Protein AF-A0A936N6F6-F1 (afdb_monomer_lite)

Structure (mmCIF, N/CA/C/O backbone):
data_AF-A0A936N6F6-F1
#
_entry.id   AF-A0A936N6F6-F1
#
loop_
_atom_site.group_PDB
_atom_site.id
_atom_site.type_symbol
_atom_site.label_atom_id
_atom_site.label_alt_id
_atom_site.label_comp_id
_atom_site.lab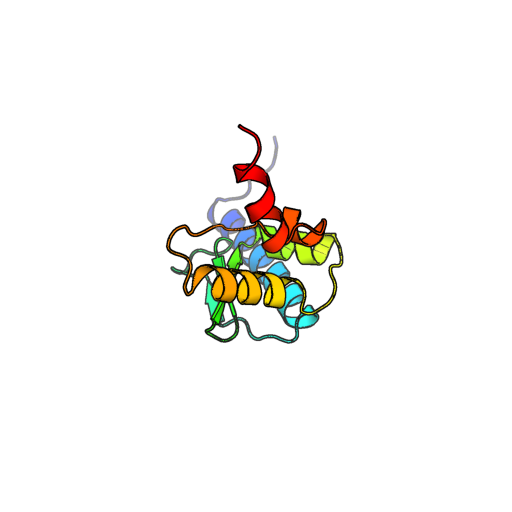el_asym_id
_atom_site.label_entity_id
_atom_site.label_seq_id
_atom_site.pdbx_PDB_ins_code
_atom_site.Cartn_x
_atom_site.Cartn_y
_atom_site.Cartn_z
_atom_site.occupancy
_atom_site.B_iso_or_equiv
_atom_site.auth_seq_id
_atom_site.auth_comp_id
_atom_site.auth_asym_id
_atom_site.auth_atom_id
_atom_site.pdbx_PDB_model_num
ATOM 1 N N . MET A 1 1 ? -20.564 21.767 24.022 1.00 52.62 1 MET A N 1
ATOM 2 C CA . MET A 1 1 ? -19.510 20.779 24.340 1.00 52.62 1 MET A CA 1
ATOM 3 C C . MET A 1 1 ? -19.474 19.762 23.214 1.00 52.62 1 MET A C 1
ATOM 5 O O . MET A 1 1 ? -20.527 19.216 22.903 1.00 52.62 1 MET A O 1
ATOM 9 N N . ALA A 1 2 ? -18.330 19.568 22.554 1.00 68.56 2 ALA A N 1
ATOM 10 C CA . ALA A 1 2 ? -18.200 18.516 21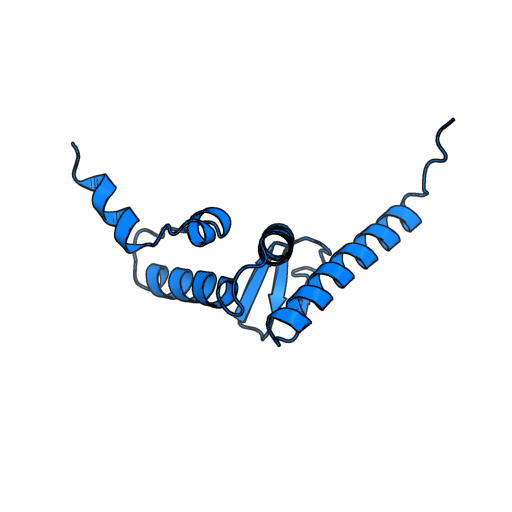.548 1.00 68.56 2 ALA A CA 1
ATOM 11 C C . ALA A 1 2 ? -18.413 17.154 22.227 1.00 68.56 2 ALA A C 1
ATOM 13 O O . ALA A 1 2 ? -17.872 16.917 23.306 1.00 68.56 2 ALA A O 1
ATOM 14 N N . LYS A 1 3 ? -19.236 16.280 21.637 1.00 73.62 3 LYS A N 1
ATOM 15 C CA . LYS A 1 3 ? -19.336 14.889 22.093 1.00 73.62 3 LYS A CA 1
ATOM 16 C C . LYS A 1 3 ? -17.999 14.215 21.802 1.00 73.62 3 LYS A C 1
ATOM 18 O O . LYS A 1 3 ? -17.677 13.979 20.643 1.00 73.62 3 LYS A O 1
ATOM 23 N N . THR A 1 4 ? -17.229 13.923 22.840 1.00 84.06 4 THR A N 1
ATOM 24 C CA . THR A 1 4 ? -15.984 13.171 22.703 1.00 84.06 4 THR A CA 1
ATOM 25 C C . THR A 1 4 ? -16.317 11.695 22.507 1.00 84.06 4 THR A C 1
ATOM 27 O O . THR A 1 4 ? -17.073 11.112 23.288 1.00 84.06 4 THR A O 1
ATOM 30 N N . VAL A 1 5 ? -15.778 11.091 21.451 1.00 87.44 5 VAL A N 1
ATOM 31 C CA . VAL A 1 5 ? -15.872 9.645 21.220 1.00 87.44 5 VAL A CA 1
ATOM 32 C C . VAL A 1 5 ? -15.029 8.930 22.281 1.00 87.44 5 VAL A C 1
ATOM 34 O O . VAL A 1 5 ? -13.961 9.408 22.663 1.00 87.44 5 VAL A O 1
ATOM 37 N N . LYS A 1 6 ? -15.512 7.795 22.798 1.00 94.81 6 LYS A N 1
ATOM 38 C CA . LYS A 1 6 ? -14.729 6.962 23.724 1.00 94.81 6 LYS A CA 1
ATOM 39 C C . LYS A 1 6 ? -13.538 6.357 22.977 1.00 94.81 6 LYS A C 1
ATOM 41 O O . LYS A 1 6 ? -13.705 5.930 21.843 1.00 94.81 6 LYS A O 1
ATOM 46 N N . LEU A 1 7 ? -12.381 6.230 23.628 1.00 94.06 7 LEU A N 1
ATOM 47 C CA . LEU A 1 7 ? -11.152 5.720 22.997 1.00 94.06 7 LEU A CA 1
ATOM 48 C C . LEU A 1 7 ? -11.339 4.370 22.277 1.00 94.06 7 LEU A C 1
ATOM 50 O O . LEU A 1 7 ? -10.882 4.205 21.156 1.00 94.06 7 LEU A O 1
ATOM 54 N N . GLN A 1 8 ? -12.065 3.430 22.885 1.00 94.88 8 GLN A N 1
ATOM 5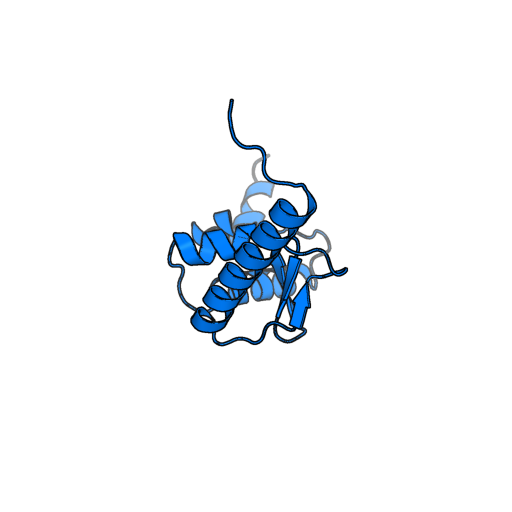5 C CA . GLN A 1 8 ? -12.348 2.125 22.270 1.00 94.88 8 GLN A CA 1
ATOM 56 C C . GLN A 1 8 ? -13.153 2.243 20.969 1.00 94.88 8 GLN A C 1
ATOM 58 O O . GLN A 1 8 ? -12.870 1.554 19.996 1.00 94.88 8 GLN A O 1
ATOM 63 N N . GLU A 1 9 ? -14.147 3.131 20.949 1.00 95.94 9 GLU A N 1
ATOM 64 C CA . GLU A 1 9 ? -14.961 3.372 19.758 1.00 95.94 9 GLU A CA 1
ATOM 65 C C . GLU A 1 9 ? -14.150 4.099 18.681 1.00 95.94 9 GLU A C 1
ATOM 67 O O . GLU A 1 9 ? -14.262 3.773 17.505 1.00 95.94 9 GLU A O 1
ATOM 72 N N . LEU A 1 10 ? -13.279 5.031 19.085 1.00 96.25 10 LEU A N 1
ATOM 73 C CA . LEU A 1 10 ? -12.360 5.710 18.176 1.00 96.25 10 LEU A CA 1
ATOM 74 C C . LEU A 1 10 ? -11.424 4.709 17.481 1.00 96.25 10 LEU A C 1
ATOM 76 O O . LEU A 1 10 ? -11.295 4.755 16.261 1.00 96.25 10 LEU A O 1
ATOM 80 N N . ASN A 1 11 ? -10.834 3.775 18.234 1.00 96.06 11 ASN A N 1
ATOM 81 C CA . ASN A 1 11 ? -9.964 2.737 17.675 1.00 96.06 11 ASN A CA 1
ATOM 82 C C . ASN A 1 11 ? -10.727 1.812 16.722 1.00 96.06 11 ASN A C 1
ATOM 84 O O . ASN A 1 11 ? -10.264 1.565 15.615 1.00 96.06 11 ASN A O 1
ATOM 88 N N . ARG A 1 12 ? -11.937 1.375 17.093 1.00 97.31 12 ARG A N 1
ATOM 89 C CA . ARG A 1 12 ? -12.770 0.535 16.221 1.00 97.31 12 ARG A CA 1
ATOM 90 C C . ARG A 1 12 ? -13.108 1.228 14.898 1.00 97.31 12 ARG A C 1
ATOM 92 O O . ARG A 1 12 ? -13.080 0.595 13.846 1.00 97.31 12 ARG A O 1
ATOM 99 N N . GLN A 1 13 ? -13.441 2.517 14.945 1.00 97.88 13 GLN A N 1
ATOM 100 C CA . GLN A 1 13 ? -13.726 3.307 13.745 1.00 97.88 13 GLN A CA 1
ATOM 101 C C . GLN A 1 13 ? -12.482 3.474 12.872 1.00 97.88 13 GLN A C 1
ATOM 103 O O . GLN A 1 13 ? -12.576 3.351 11.652 1.00 97.88 13 GLN A O 1
ATOM 108 N N . TYR A 1 14 ? -11.328 3.723 13.492 1.00 98.00 14 TYR A N 1
ATOM 109 C CA . TYR A 1 14 ? -10.050 3.813 12.797 1.00 98.00 14 TYR A CA 1
ATOM 110 C C . TYR A 1 14 ? -9.705 2.498 12.086 1.00 98.00 14 TYR A C 1
ATOM 112 O O . TYR A 1 14 ? -9.506 2.504 10.874 1.00 98.00 14 TYR A O 1
ATOM 120 N N . GLU A 1 15 ? -9.741 1.368 12.796 1.00 98.44 15 GLU A N 1
ATOM 121 C CA . GLU A 1 15 ? -9.450 0.051 12.221 1.00 98.44 15 GLU A CA 1
ATOM 122 C C . GLU A 1 15 ? -10.397 -0.296 11.069 1.00 98.44 15 GLU A C 1
ATOM 124 O O . GLU A 1 15 ? -9.962 -0.768 10.018 1.00 98.44 15 GLU A O 1
ATOM 129 N N . PHE A 1 16 ? -11.692 -0.010 11.236 1.00 98.56 16 PHE A N 1
ATOM 130 C CA . PHE A 1 16 ? -12.683 -0.191 10.180 1.00 98.56 16 PHE A CA 1
ATOM 131 C C . PHE A 1 16 ? -12.326 0.617 8.924 1.00 98.56 16 PHE A C 1
ATOM 133 O O . PHE A 1 16 ? -12.284 0.064 7.828 1.00 98.56 16 PHE A O 1
ATOM 140 N N . VAL A 1 17 ? -12.009 1.906 9.074 1.00 98.62 17 VAL A N 1
ATOM 141 C CA . VAL A 1 17 ? -11.652 2.779 7.944 1.00 98.62 17 VAL A CA 1
ATOM 142 C C . VAL A 1 17 ? -10.355 2.323 7.268 1.00 98.62 17 VAL A C 1
ATOM 144 O O . VAL A 1 17 ? -10.289 2.303 6.039 1.00 98.62 17 VAL A O 1
ATOM 147 N N . CYS A 1 18 ? -9.332 1.935 8.033 1.00 98.81 18 CYS A N 1
ATOM 148 C CA . CYS A 1 18 ? -8.080 1.402 7.490 1.00 98.81 18 CYS A CA 1
ATOM 149 C C . CYS A 1 18 ? -8.321 0.145 6.643 1.00 98.81 18 CYS A C 1
ATOM 151 O O . CYS A 1 18 ? -7.805 0.046 5.530 1.00 98.81 18 CYS A O 1
ATOM 153 N N . ASN A 1 19 ? -9.146 -0.785 7.129 1.00 98.69 19 ASN A N 1
ATOM 154 C CA . ASN A 1 19 ? -9.475 -2.008 6.398 1.00 98.69 19 ASN A CA 1
ATOM 155 C C . ASN A 1 19 ? -10.322 -1.733 5.142 1.00 98.69 19 ASN A C 1
ATOM 157 O O . ASN A 1 19 ? -10.087 -2.354 4.110 1.00 98.69 19 ASN A O 1
ATOM 161 N N . GLU A 1 20 ? -11.233 -0.754 5.170 1.00 98.75 20 GLU A N 1
ATOM 162 C CA . GLU A 1 20 ? -11.982 -0.325 3.976 1.00 98.75 20 GLU A CA 1
ATOM 163 C C . GLU A 1 20 ? -11.062 0.243 2.880 1.00 98.75 20 GLU A C 1
ATOM 165 O O . GLU A 1 20 ? -11.265 -0.019 1.689 1.00 98.75 20 GLU A O 1
ATOM 170 N N . TRP A 1 21 ? -10.028 1.005 3.257 1.00 98.81 21 TRP A N 1
ATOM 171 C CA . TRP A 1 21 ? -9.008 1.473 2.312 1.00 98.81 21 TRP A CA 1
ATOM 172 C C . TRP A 1 21 ? -8.255 0.308 1.670 1.00 98.81 21 TRP A C 1
ATOM 174 O O . TRP A 1 21 ? -8.140 0.255 0.443 1.00 98.81 21 TRP A O 1
ATOM 184 N N . VAL A 1 22 ? -7.795 -0.642 2.487 1.00 98.81 22 VAL A N 1
ATOM 185 C CA . VAL A 1 22 ? -7.103 -1.848 2.017 1.00 98.81 22 VAL A CA 1
ATOM 186 C C . VAL A 1 22 ? -8.003 -2.681 1.105 1.00 98.81 22 VAL A C 1
ATOM 188 O O . VAL A 1 22 ? -7.574 -3.075 0.026 1.00 98.81 22 VAL A O 1
ATOM 191 N N . GLN A 1 23 ? -9.279 -2.872 1.441 1.00 98.69 23 GLN A N 1
ATOM 192 C CA . GLN A 1 23 ? -10.202 -3.635 0.600 1.00 98.69 23 GLN A CA 1
ATOM 193 C C . GLN A 1 23 ? -10.428 -2.970 -0.767 1.00 98.69 23 GLN A C 1
ATOM 195 O O . GLN A 1 23 ? -10.441 -3.644 -1.801 1.00 98.69 23 GLN A O 1
ATOM 200 N N . LYS A 1 24 ? -10.572 -1.638 -0.815 1.00 98.81 24 LYS A N 1
ATOM 201 C CA . LYS A 1 24 ? -10.658 -0.900 -2.090 1.00 98.81 24 LYS A CA 1
ATOM 202 C C . LYS A 1 24 ? -9.389 -1.069 -2.922 1.00 98.81 24 LYS A C 1
ATOM 204 O O . LYS A 1 24 ? -9.479 -1.218 -4.142 1.00 98.81 24 LYS A O 1
ATOM 209 N N . PHE A 1 25 ? -8.232 -1.074 -2.270 1.00 98.75 25 PHE A N 1
ATOM 210 C CA . PHE A 1 25 ? -6.947 -1.321 -2.909 1.00 98.75 25 PHE A CA 1
ATOM 211 C C . PHE A 1 25 ? -6.833 -2.744 -3.462 1.00 98.75 25 PHE A C 1
ATOM 213 O O . PHE A 1 25 ? -6.550 -2.893 -4.649 1.00 98.75 25 PHE A O 1
ATOM 220 N N . CYS A 1 26 ? -7.156 -3.770 -2.670 1.00 98.56 26 CYS A N 1
ATOM 221 C CA . CYS A 1 26 ? -7.221 -5.166 -3.109 1.00 98.56 26 CYS A CA 1
ATOM 222 C C . CYS A 1 26 ? -8.100 -5.329 -4.346 1.00 98.56 26 CYS A C 1
ATOM 224 O O . CYS A 1 26 ? -7.676 -5.913 -5.338 1.00 98.56 26 CYS A O 1
ATOM 226 N N . ASN A 1 27 ? -9.293 -4.731 -4.339 1.00 98.56 27 ASN A N 1
ATOM 227 C CA . ASN A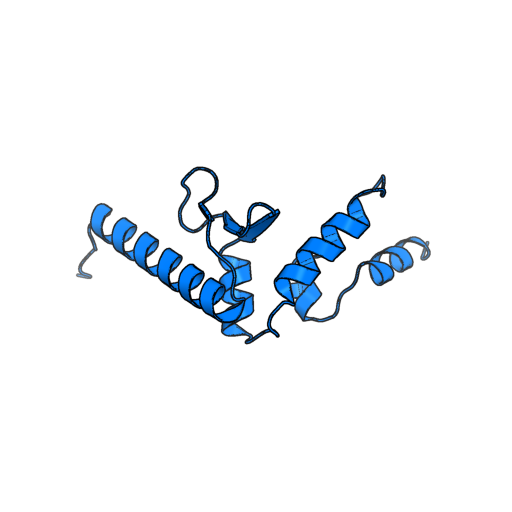 1 27 ? -10.203 -4.773 -5.481 1.00 98.56 27 ASN A CA 1
ATOM 228 C C . ASN A 1 27 ? -9.615 -4.081 -6.720 1.00 98.56 27 ASN A C 1
ATOM 230 O O . ASN A 1 27 ? -9.761 -4.576 -7.836 1.00 98.56 27 ASN A O 1
ATOM 234 N N . LYS A 1 28 ? -8.936 -2.942 -6.555 1.00 98.56 28 LYS A N 1
ATOM 235 C CA . LYS A 1 28 ? -8.270 -2.250 -7.667 1.00 98.56 28 LYS A CA 1
ATOM 236 C C . LYS A 1 28 ? -7.134 -3.098 -8.247 1.00 98.56 28 LYS A C 1
ATOM 238 O O . LYS A 1 28 ? -7.062 -3.287 -9.462 1.00 98.56 28 LYS A O 1
ATOM 243 N N . GLN A 1 29 ? -6.251 -3.595 -7.385 1.00 98.31 29 GLN A N 1
ATOM 244 C CA . GLN A 1 29 ? -5.033 -4.298 -7.787 1.00 98.31 29 GLN A CA 1
ATOM 245 C C . GLN A 1 29 ? -5.278 -5.775 -8.126 1.00 98.31 29 GLN A C 1
ATOM 247 O O . GLN A 1 29 ? -4.479 -6.362 -8.849 1.00 98.31 29 GLN A O 1
ATOM 252 N N . GLN A 1 30 ? -6.435 -6.327 -7.741 1.00 98.06 30 GLN A N 1
ATOM 253 C CA . GLN A 1 30 ? -6.769 -7.754 -7.821 1.00 98.06 30 GLN A CA 1
ATOM 254 C C . GLN A 1 30 ? -5.714 -8.599 -7.100 1.00 98.06 30 GLN A C 1
ATOM 256 O O . GLN A 1 30 ? -5.113 -9.492 -7.692 1.00 98.06 30 GLN A O 1
ATOM 261 N N . ILE A 1 31 ? -5.458 -8.244 -5.840 1.00 97.31 31 ILE A N 1
ATOM 262 C CA . ILE A 1 31 ? -4.468 -8.887 -4.977 1.00 97.31 31 ILE A CA 1
ATOM 263 C C . ILE A 1 31 ? -5.064 -9.137 -3.594 1.00 97.31 31 ILE A C 1
ATOM 265 O O . ILE A 1 31 ? -5.858 -8.327 -3.105 1.00 97.31 31 ILE A O 1
ATOM 269 N N . ASP A 1 32 ? -4.664 -10.241 -2.973 1.00 97.38 32 ASP A N 1
ATOM 270 C CA . ASP A 1 32 ? -5.127 -10.629 -1.646 1.00 97.38 32 ASP A CA 1
ATOM 271 C C . ASP A 1 32 ? -4.351 -9.893 -0.547 1.00 97.38 32 ASP A C 1
ATOM 273 O O . ASP A 1 32 ? -3.153 -9.629 -0.675 1.00 97.38 32 ASP A O 1
ATOM 277 N N . PHE A 1 33 ? -5.063 -9.535 0.522 1.00 98.31 33 PHE A N 1
ATOM 278 C CA . PHE A 1 33 ? -4.495 -8.934 1.726 1.00 98.31 33 PHE A CA 1
ATOM 279 C C . PHE A 1 33 ? -4.147 -10.026 2.733 1.00 98.31 33 PHE A C 1
ATOM 281 O O . PHE A 1 33 ? -5.036 -10.754 3.176 1.00 98.31 33 PHE A O 1
ATOM 288 N N . ASP A 1 34 ? -2.877 -10.104 3.122 1.00 98.00 34 ASP A N 1
ATOM 289 C CA . ASP A 1 34 ? -2.408 -11.133 4.057 1.00 98.00 34 ASP A CA 1
ATOM 290 C C . ASP A 1 34 ? -2.565 -10.692 5.516 1.00 98.00 34 ASP A C 1
ATOM 292 O O . ASP A 1 34 ? -2.720 -11.523 6.410 1.00 98.00 34 ASP A O 1
ATOM 296 N N . GLY A 1 35 ? -2.519 -9.381 5.767 1.00 98.12 35 GLY A N 1
ATOM 297 C CA . GLY A 1 35 ? -2.620 -8.813 7.106 1.00 98.12 35 GLY A CA 1
ATOM 298 C C . GLY A 1 35 ? -1.764 -7.567 7.312 1.00 98.12 35 GLY A C 1
ATOM 299 O O . GLY A 1 35 ? -0.977 -7.153 6.456 1.00 98.12 35 GLY A O 1
ATOM 300 N N . TRP A 1 36 ? -1.938 -6.953 8.480 1.00 98.56 36 TRP A N 1
ATOM 301 C CA . TRP A 1 36 ? -1.108 -5.844 8.940 1.00 98.56 36 TRP A CA 1
ATOM 302 C C . TRP A 1 36 ? 0.171 -6.384 9.577 1.00 98.56 36 TRP A C 1
ATOM 304 O O . TRP A 1 36 ? 0.125 -7.313 10.384 1.00 98.56 36 TRP A O 1
ATOM 314 N N . ILE A 1 37 ? 1.317 -5.801 9.233 1.00 97.94 37 ILE A N 1
ATOM 315 C CA . ILE A 1 37 ? 2.594 -6.188 9.834 1.00 97.94 37 ILE A CA 1
ATOM 316 C C . ILE A 1 37 ? 2.582 -5.848 11.325 1.00 97.94 37 ILE A C 1
ATOM 318 O O . ILE A 1 37 ? 2.253 -4.729 11.710 1.00 97.94 37 ILE A O 1
ATOM 322 N N . GLY A 1 38 ? 2.937 -6.830 12.159 1.00 97.06 38 GLY A N 1
ATOM 323 C CA . GLY A 1 38 ? 2.969 -6.674 13.616 1.00 97.06 38 GLY A CA 1
ATOM 324 C C . GLY A 1 38 ? 1.599 -6.445 14.259 1.00 97.06 38 GLY A C 1
ATOM 325 O O . GLY A 1 38 ? 1.550 -5.924 15.368 1.00 97.06 38 GLY A O 1
ATOM 326 N N . ASP A 1 39 ? 0.506 -6.785 13.565 1.00 96.56 39 ASP A N 1
ATOM 327 C CA . ASP A 1 39 ? -0.872 -6.487 13.976 1.00 96.56 39 ASP A CA 1
ATOM 328 C C . ASP A 1 39 ? -1.155 -4.972 14.141 1.00 96.56 39 ASP A C 1
ATOM 330 O O . ASP A 1 39 ? -2.136 -4.567 14.771 1.00 96.56 39 ASP A O 1
ATOM 334 N N . GLU A 1 40 ? -0.326 -4.108 13.536 1.00 97.88 40 GLU A N 1
ATOM 335 C CA . GLU A 1 40 ? -0.464 -2.648 13.590 1.00 97.88 40 GLU A CA 1
ATOM 336 C C . GLU A 1 40 ? -1.375 -2.120 12.469 1.00 97.88 40 GLU A C 1
ATOM 338 O O . GLU A 1 40 ? -0.935 -1.747 11.374 1.00 97.88 40 GLU A O 1
ATOM 343 N N . VAL A 1 41 ? -2.681 -2.064 12.745 1.00 98.50 41 VAL A N 1
ATOM 344 C CA . VAL A 1 41 ? -3.673 -1.566 11.781 1.00 98.50 41 VAL A CA 1
ATOM 345 C C . VAL A 1 41 ? -3.377 -0.121 11.365 1.00 98.50 41 VAL A C 1
ATOM 347 O O . VAL A 1 41 ? -3.228 0.781 12.189 1.00 98.50 41 VAL A O 1
ATOM 350 N N . GLY A 1 42 ? -3.318 0.112 10.054 1.00 98.12 42 GLY A N 1
ATOM 351 C CA . GLY A 1 42 ? -3.006 1.413 9.464 1.00 98.12 42 GLY A CA 1
ATOM 352 C C . GLY A 1 42 ? -1.515 1.732 9.336 1.00 98.12 42 GLY A C 1
ATOM 353 O O . GLY A 1 42 ? -1.182 2.809 8.843 1.00 98.12 42 GLY A O 1
ATOM 354 N N . GLY A 1 43 ? -0.636 0.803 9.725 1.00 98.44 43 GLY A N 1
ATOM 355 C CA . GLY A 1 43 ? 0.795 0.844 9.434 1.00 98.44 43 GLY A CA 1
ATOM 356 C C . GLY A 1 43 ? 1.112 0.294 8.040 1.00 98.44 43 GLY A C 1
ATOM 357 O O . GLY A 1 43 ? 0.712 0.867 7.020 1.00 98.44 43 GLY A O 1
ATOM 358 N N . ILE A 1 44 ? 1.834 -0.830 8.005 1.00 98.62 44 ILE A N 1
ATOM 359 C CA . ILE A 1 44 ? 2.250 -1.520 6.776 1.00 98.62 44 ILE A CA 1
ATOM 360 C C . ILE A 1 44 ? 1.319 -2.708 6.516 1.00 98.62 44 ILE A C 1
ATOM 362 O O . ILE A 1 44 ? 1.173 -3.592 7.359 1.00 98.62 44 ILE A O 1
ATOM 366 N N . ALA A 1 45 ? 0.710 -2.737 5.335 1.00 98.69 45 ALA A N 1
ATOM 367 C CA . ALA A 1 45 ? -0.128 -3.827 4.857 1.00 98.69 45 ALA A CA 1
ATOM 368 C C . ALA A 1 45 ? 0.684 -4.792 3.973 1.00 98.69 45 ALA A C 1
ATOM 370 O O . ALA A 1 45 ? 1.410 -4.346 3.080 1.00 98.69 45 ALA A O 1
ATOM 371 N N . SER A 1 46 ? 0.546 -6.097 4.224 1.00 98.56 46 SER A N 1
ATOM 372 C CA . SER A 1 46 ? 1.152 -7.186 3.442 1.00 98.56 46 SER A CA 1
ATOM 373 C C . SER A 1 46 ? 0.184 -7.717 2.388 1.00 98.56 46 SER A C 1
ATOM 375 O O . SER A 1 46 ? -0.999 -7.912 2.677 1.00 98.56 46 SER A O 1
ATOM 377 N N . PHE A 1 47 ? 0.692 -7.999 1.189 1.00 98.50 47 PHE A N 1
ATOM 378 C CA . PHE A 1 47 ? -0.086 -8.562 0.086 1.00 98.50 47 PHE A CA 1
ATOM 379 C C . PHE A 1 47 ? 0.697 -9.631 -0.681 1.00 98.50 47 PHE A C 1
ATOM 381 O O . PHE A 1 47 ? 1.859 -9.424 -1.057 1.00 98.50 47 PHE A O 1
ATOM 388 N N . ALA A 1 48 ? 0.024 -10.743 -0.986 1.00 95.12 48 ALA A N 1
ATOM 389 C CA . ALA A 1 48 ? 0.553 -11.874 -1.750 1.00 95.12 48 ALA A CA 1
ATOM 390 C C . ALA A 1 48 ? 1.963 -12.332 -1.316 1.00 95.12 48 ALA A C 1
ATOM 392 O O . ALA A 1 48 ? 2.793 -12.681 -2.156 1.00 95.12 48 ALA A O 1
ATOM 393 N N . CYS A 1 49 ? 2.248 -12.292 -0.013 1.00 91.56 49 CYS 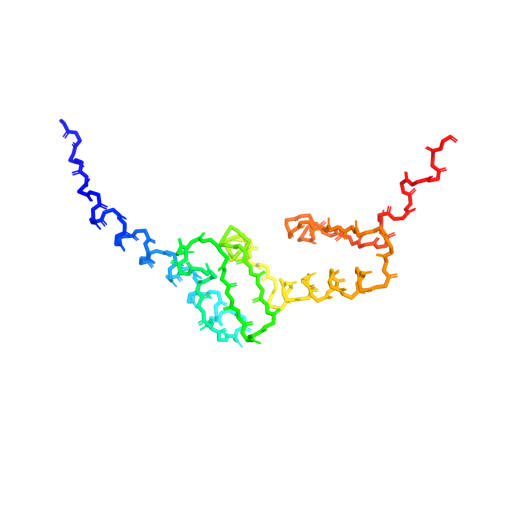A N 1
ATOM 394 C CA . CYS A 1 49 ? 3.504 -12.689 0.629 1.00 91.56 49 CYS A CA 1
ATOM 395 C C . CYS A 1 49 ? 4.775 -11.930 0.195 1.00 91.56 49 CYS A C 1
ATOM 397 O O . CYS A 1 49 ? 5.862 -12.281 0.656 1.00 91.56 49 CYS A O 1
ATOM 399 N N . GLN A 1 50 ? 4.685 -10.928 -0.684 1.00 94.50 50 GLN A N 1
ATOM 400 C CA . GLN A 1 50 ? 5.864 -10.262 -1.263 1.00 94.50 50 GLN A CA 1
ATOM 401 C C . GLN A 1 50 ? 5.756 -8.737 -1.329 1.00 94.50 50 GLN A C 1
ATOM 403 O O . GLN A 1 50 ? 6.777 -8.057 -1.442 1.00 94.50 50 GLN A O 1
ATOM 408 N N . TYR A 1 51 ? 4.546 -8.182 -1.254 1.00 98.25 51 TYR A N 1
ATOM 409 C CA . TYR A 1 51 ? 4.330 -6.744 -1.337 1.00 98.25 51 TYR A CA 1
ATOM 410 C C . TYR A 1 51 ? 4.005 -6.152 0.029 1.00 98.25 51 TYR A C 1
ATOM 412 O O . TYR A 1 51 ? 3.189 -6.698 0.768 1.00 98.25 51 TYR A O 1
ATOM 420 N N . PHE A 1 52 ? 4.625 -5.015 0.339 1.00 98.25 52 PHE A N 1
ATOM 421 C CA . PHE A 1 52 ? 4.492 -4.337 1.624 1.00 98.25 52 PHE A CA 1
ATOM 422 C C . PHE A 1 52 ? 4.306 -2.845 1.384 1.00 98.25 52 PHE A C 1
ATOM 424 O O . PHE A 1 52 ? 5.215 -2.164 0.910 1.00 98.25 52 PHE A O 1
ATOM 431 N N . PHE A 1 53 ? 3.130 -2.324 1.725 1.00 98.62 53 PHE A N 1
ATOM 432 C CA . PHE A 1 53 ? 2.791 -0.926 1.467 1.00 98.62 53 PHE A CA 1
ATOM 433 C C . PHE A 1 53 ? 2.329 -0.228 2.735 1.00 98.62 53 PHE A C 1
ATOM 435 O O . PHE A 1 53 ? 1.490 -0.746 3.472 1.00 98.62 53 PHE A O 1
ATOM 442 N N . ASN A 1 54 ? 2.821 0.991 2.959 1.00 98.50 54 ASN A N 1
ATOM 443 C CA . ASN A 1 54 ? 2.235 1.861 3.970 1.00 98.50 54 ASN A CA 1
ATOM 444 C C . ASN A 1 54 ? 0.802 2.218 3.567 1.00 98.50 54 ASN A C 1
ATOM 446 O O . ASN A 1 54 ? 0.523 2.476 2.389 1.00 98.50 54 ASN A O 1
ATOM 450 N N . LEU A 1 55 ? -0.094 2.355 4.546 1.00 98.75 55 LEU A N 1
ATOM 451 C CA . LEU A 1 55 ? -1.455 2.822 4.277 1.00 98.75 55 LEU A CA 1
ATOM 452 C C . LEU A 1 55 ? -1.473 4.187 3.560 1.00 98.75 55 LEU A C 1
ATOM 454 O O . LEU A 1 55 ? -2.338 4.429 2.719 1.00 98.75 55 LEU A O 1
ATOM 458 N N . SER A 1 56 ? -0.504 5.071 3.822 1.00 98.56 56 SER A N 1
ATOM 459 C CA . SER A 1 56 ? -0.397 6.360 3.123 1.00 98.56 56 SER A CA 1
ATOM 460 C C . SER A 1 56 ? -0.177 6.212 1.615 1.00 98.56 56 SER A C 1
ATOM 462 O O . SER A 1 56 ? -0.756 6.976 0.842 1.00 98.56 56 SER A O 1
ATOM 464 N N . ASP A 1 57 ? 0.618 5.226 1.191 1.00 98.81 57 ASP A N 1
ATOM 465 C CA . ASP A 1 57 ? 0.895 4.967 -0.225 1.00 98.81 57 ASP A CA 1
ATOM 466 C C . ASP A 1 57 ? -0.324 4.336 -0.911 1.00 98.81 57 ASP A C 1
ATOM 468 O O . ASP A 1 57 ? -0.682 4.735 -2.019 1.00 98.81 57 ASP A O 1
ATOM 472 N N . ILE A 1 58 ? -1.045 3.451 -0.210 1.00 98.88 58 ILE A N 1
ATOM 473 C CA . ILE A 1 58 ? -2.339 2.907 -0.655 1.00 98.88 58 ILE A CA 1
ATOM 474 C C . ILE A 1 58 ? -3.370 4.027 -0.866 1.00 98.88 58 ILE A C 1
ATOM 476 O O . ILE A 1 58 ? -4.044 4.090 -1.898 1.00 98.88 58 ILE A O 1
ATOM 480 N N . ILE A 1 59 ? -3.494 4.939 0.103 1.00 98.81 59 ILE A N 1
ATOM 481 C CA . ILE A 1 59 ? -4.414 6.079 0.017 1.00 98.81 59 ILE A CA 1
ATOM 482 C C . ILE A 1 59 ? -4.024 6.988 -1.154 1.00 98.81 59 ILE A C 1
ATOM 484 O O . ILE A 1 59 ? -4.899 7.443 -1.895 1.00 98.81 59 ILE A O 1
ATOM 488 N N . LEU A 1 60 ? -2.726 7.244 -1.354 1.00 98.75 60 LEU A N 1
ATOM 489 C CA . LEU A 1 60 ? -2.229 8.021 -2.489 1.00 98.75 60 LEU A CA 1
ATOM 490 C C . LEU A 1 60 ? -2.584 7.357 -3.830 1.00 98.75 60 LEU A C 1
ATOM 492 O O . LEU A 1 60 ? -3.133 8.031 -4.707 1.00 98.75 60 LEU A O 1
ATOM 496 N N . ASP A 1 61 ? -2.312 6.057 -3.976 1.00 98.81 61 ASP A N 1
ATOM 497 C CA . ASP A 1 61 ? -2.593 5.239 -5.168 1.00 98.81 61 ASP A CA 1
ATOM 498 C C . ASP A 1 61 ? -4.079 5.297 -5.568 1.00 98.81 61 ASP A C 1
ATOM 500 O O . ASP A 1 61 ? -4.422 5.431 -6.751 1.00 98.81 61 ASP A O 1
ATOM 504 N N . LEU A 1 62 ? -4.975 5.241 -4.578 1.00 98.75 62 LEU A N 1
ATOM 505 C CA . LEU A 1 62 ? -6.421 5.317 -4.782 1.00 98.75 62 LEU A CA 1
ATOM 506 C C . LEU A 1 62 ? -6.892 6.742 -5.096 1.00 98.75 62 LEU A C 1
ATOM 508 O O . LEU A 1 62 ? -7.587 6.949 -6.094 1.00 98.75 62 LEU A O 1
ATOM 512 N N . ASN A 1 63 ? -6.495 7.735 -4.296 1.00 98.56 63 ASN A N 1
ATOM 513 C CA . ASN A 1 63 ? -6.948 9.122 -4.457 1.00 98.56 63 ASN A CA 1
ATOM 514 C C . ASN A 1 63 ? -6.474 9.750 -5.768 1.00 98.56 63 ASN A C 1
ATOM 516 O O . ASN A 1 63 ? -7.209 10.513 -6.394 1.00 98.56 63 ASN A O 1
ATOM 520 N N . THR A 1 64 ? -5.259 9.414 -6.203 1.00 98.31 64 THR A N 1
ATOM 521 C CA . THR A 1 64 ? -4.705 9.902 -7.474 1.00 98.31 64 THR A CA 1
ATOM 522 C C . THR A 1 64 ? -5.034 8.995 -8.657 1.00 98.31 64 THR A C 1
ATOM 524 O O . THR A 1 64 ? -4.633 9.295 -9.778 1.00 98.31 64 THR A O 1
ATOM 527 N N . LYS A 1 65 ? -5.813 7.924 -8.434 1.00 98.31 65 LYS A N 1
ATOM 528 C CA . LYS A 1 65 ? -6.261 6.974 -9.463 1.00 98.31 65 LYS A CA 1
ATOM 529 C C . LYS A 1 65 ? -5.102 6.431 -10.304 1.00 98.31 65 LYS A C 1
ATOM 531 O O . LYS A 1 65 ? -5.226 6.317 -11.523 1.00 98.31 65 LYS A O 1
ATOM 536 N N . GLN A 1 66 ? -3.984 6.099 -9.658 1.00 98.69 66 GLN A N 1
ATOM 537 C CA . GLN A 1 66 ? -2.827 5.545 -10.360 1.00 98.69 66 GLN A CA 1
ATOM 538 C C . GLN A 1 66 ? -3.219 4.286 -11.150 1.00 98.69 66 GLN A C 1
ATOM 540 O O . GLN A 1 66 ? -4.142 3.573 -10.739 1.00 98.69 66 GLN A O 1
ATOM 545 N N . PRO A 1 67 ? -2.544 3.974 -12.264 1.00 98.44 67 PRO A N 1
ATOM 546 C CA . PRO A 1 67 ? -2.800 2.754 -13.017 1.00 98.44 67 PRO A CA 1
ATOM 547 C C . PRO A 1 67 ? -2.688 1.496 -12.148 1.00 98.44 67 PRO A C 1
ATOM 549 O O . PRO A 1 67 ? -1.852 1.409 -11.245 1.00 98.44 67 PRO A O 1
ATOM 552 N N . LYS A 1 68 ? -3.525 0.496 -12.444 1.00 98.50 68 LYS A N 1
ATOM 553 C CA . LYS A 1 68 ? -3.403 -0.837 -11.846 1.00 98.50 68 LYS A CA 1
ATOM 554 C C . LYS A 1 68 ? -1.989 -1.379 -12.093 1.00 98.50 68 LYS A C 1
ATOM 556 O O . LYS A 1 68 ? -1.485 -1.283 -13.208 1.00 98.50 68 LYS A O 1
ATOM 561 N N . GLY A 1 69 ? -1.372 -1.940 -11.059 1.00 98.38 69 GLY A N 1
ATOM 562 C CA . GLY A 1 69 ? -0.023 -2.497 -11.095 1.00 98.38 69 GLY A CA 1
ATOM 563 C C . GLY A 1 69 ? 1.104 -1.486 -10.877 1.00 98.38 69 GLY A C 1
ATOM 564 O O . GLY A 1 69 ? 2.205 -1.912 -10.560 1.00 98.38 69 GLY A O 1
ATOM 565 N N . LEU A 1 70 ? 0.863 -0.166 -10.954 1.00 98.56 70 LEU A N 1
ATOM 566 C CA . LEU A 1 70 ? 1.953 0.818 -10.848 1.00 98.56 70 LEU A CA 1
ATOM 567 C C . LEU A 1 70 ? 2.695 0.737 -9.503 1.00 98.56 70 LEU A C 1
ATOM 569 O O . LEU A 1 70 ? 3.917 0.794 -9.474 1.00 98.56 70 LEU A O 1
ATOM 573 N N . ILE A 1 71 ? 1.964 0.603 -8.395 1.00 98.69 71 ILE A N 1
ATOM 574 C CA . ILE A 1 71 ? 2.560 0.463 -7.057 1.00 98.69 71 ILE A CA 1
ATOM 575 C C . ILE A 1 71 ? 3.304 -0.869 -6.870 1.00 98.69 71 ILE A C 1
ATOM 577 O O . ILE A 1 71 ? 4.300 -0.917 -6.158 1.00 98.69 71 ILE A O 1
ATOM 581 N N . LEU A 1 72 ? 2.853 -1.934 -7.544 1.00 98.38 72 LEU A N 1
ATOM 582 C CA . LEU A 1 72 ? 3.526 -3.234 -7.519 1.00 98.38 72 LEU A CA 1
ATOM 583 C C . LEU A 1 72 ? 4.858 -3.137 -8.268 1.00 98.38 72 LEU A C 1
ATOM 585 O O . LEU A 1 72 ? 5.890 -3.532 -7.735 1.00 98.38 72 LEU A O 1
ATOM 589 N N . ASN A 1 73 ? 4.836 -2.528 -9.459 1.00 98.19 73 ASN A N 1
ATOM 590 C CA . ASN A 1 73 ? 6.031 -2.268 -10.256 1.00 98.19 73 ASN A CA 1
ATOM 591 C C . ASN A 1 73 ? 7.021 -1.388 -9.499 1.00 98.19 73 ASN A C 1
ATOM 593 O O . ASN A 1 73 ? 8.201 -1.696 -9.490 1.00 98.19 73 ASN A O 1
ATOM 597 N N . TRP A 1 74 ? 6.543 -0.340 -8.822 1.00 98.50 74 TRP A N 1
ATOM 598 C CA . TRP A 1 74 ? 7.388 0.519 -7.996 1.00 98.50 74 TRP A CA 1
ATOM 599 C C . TRP A 1 74 ? 8.205 -0.279 -6.971 1.00 98.50 74 TRP A C 1
ATOM 601 O O . TRP A 1 74 ? 9.418 -0.102 -6.904 1.00 98.50 74 TRP A O 1
ATOM 611 N N . GLN A 1 75 ? 7.570 -1.174 -6.204 1.00 98.00 75 GLN A N 1
ATOM 612 C CA . GLN A 1 75 ? 8.297 -1.990 -5.230 1.00 98.00 75 GLN A CA 1
ATOM 613 C C . GLN A 1 75 ? 9.201 -3.025 -5.913 1.00 98.00 75 GLN A C 1
ATOM 615 O O . GLN A 1 75 ? 10.331 -3.212 -5.473 1.00 98.00 75 GLN A O 1
ATOM 620 N N . SER A 1 76 ? 8.734 -3.689 -6.975 1.00 96.94 76 SER A N 1
ATOM 621 C CA . SER A 1 76 ? 9.546 -4.668 -7.711 1.00 96.94 76 SER A CA 1
ATOM 622 C C . SER A 1 76 ? 10.805 -4.033 -8.307 1.00 96.94 76 SER A C 1
ATOM 624 O O . SER A 1 76 ? 11.894 -4.551 -8.098 1.00 96.94 76 SER A O 1
ATOM 626 N N . GLU A 1 77 ? 10.678 -2.878 -8.961 1.00 95.69 77 GLU A N 1
ATOM 627 C CA . GLU A 1 77 ? 11.807 -2.125 -9.517 1.00 95.69 77 GLU A CA 1
ATOM 628 C C . GLU A 1 77 ? 12.763 -1.646 -8.418 1.00 95.69 77 GLU A C 1
ATOM 630 O O . GLU A 1 77 ? 13.977 -1.696 -8.597 1.00 95.69 77 GLU A O 1
ATOM 635 N N . ASP A 1 78 ? 12.240 -1.219 -7.263 1.00 95.06 78 ASP A N 1
ATOM 636 C CA . ASP A 1 78 ? 13.070 -0.813 -6.129 1.00 95.06 78 ASP A CA 1
ATOM 637 C C . ASP A 1 78 ? 13.864 -1.986 -5.531 1.00 95.06 78 ASP A C 1
ATOM 639 O O . ASP A 1 78 ? 15.049 -1.8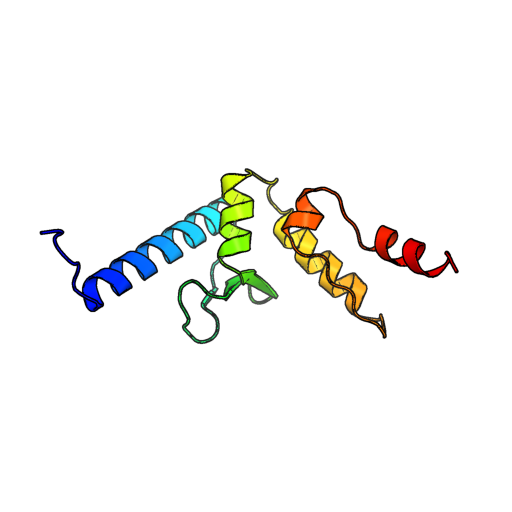36 -5.228 1.00 95.06 78 ASP A O 1
ATOM 643 N N . VAL A 1 79 ? 13.249 -3.168 -5.415 1.00 94.69 79 VAL A N 1
ATOM 644 C CA . VAL A 1 79 ? 13.931 -4.398 -4.984 1.00 94.69 79 VAL A CA 1
ATOM 645 C C . VAL A 1 79 ? 14.990 -4.813 -6.003 1.00 94.69 79 VAL A C 1
ATOM 647 O O . VAL A 1 79 ? 16.137 -5.033 -5.615 1.00 94.69 79 VAL A O 1
ATOM 650 N N . ASP A 1 80 ? 14.640 -4.870 -7.288 1.00 94.19 80 ASP A N 1
ATOM 651 C CA . ASP A 1 80 ? 15.549 -5.279 -8.363 1.00 94.19 80 ASP A CA 1
ATOM 652 C C . ASP A 1 80 ? 16.756 -4.342 -8.463 1.00 94.19 80 ASP A C 1
ATOM 654 O O . ASP A 1 80 ? 17.899 -4.799 -8.536 1.00 94.19 80 ASP A O 1
ATOM 658 N N . PHE A 1 81 ? 16.521 -3.026 -8.398 1.00 92.62 81 PHE A N 1
ATOM 659 C CA . PHE A 1 81 ? 17.591 -2.034 -8.392 1.00 92.62 81 PHE A CA 1
ATOM 660 C C . PHE A 1 81 ? 18.518 -2.234 -7.190 1.00 92.62 81 PHE A C 1
ATOM 662 O O . PHE A 1 81 ? 19.737 -2.215 -7.333 1.00 92.62 81 PHE A O 1
ATOM 669 N N . ASN A 1 82 ? 17.970 -2.448 -5.996 1.00 93.06 82 ASN A N 1
ATOM 670 C CA . ASN A 1 82 ? 18.770 -2.534 -4.776 1.00 93.06 82 ASN A CA 1
ATOM 671 C C . ASN A 1 82 ? 19.391 -3.918 -4.519 1.00 93.06 82 ASN A C 1
ATOM 673 O O . ASN A 1 82 ? 20.284 -4.018 -3.677 1.00 93.06 82 ASN A O 1
ATOM 677 N N . MET A 1 83 ? 18.984 -4.966 -5.243 1.00 92.38 83 MET A N 1
ATOM 678 C CA . MET A 1 83 ? 19.420 -6.352 -5.013 1.00 92.38 83 MET A CA 1
ATOM 679 C C . MET A 1 83 ? 20.943 -6.539 -5.094 1.00 92.38 83 MET A C 1
ATOM 681 O O . MET A 1 83 ? 21.511 -7.301 -4.311 1.00 92.38 83 MET A O 1
ATOM 685 N N . PHE A 1 84 ? 21.608 -5.841 -6.018 1.00 87.06 84 PHE A N 1
ATOM 686 C CA . PHE A 1 84 ? 23.059 -5.948 -6.241 1.00 87.06 84 PHE A CA 1
ATOM 687 C C . PHE A 1 84 ? 23.808 -4.622 -6.053 1.00 87.06 84 PHE A C 1
ATOM 689 O O . PHE A 1 84 ? 25.012 -4.553 -6.301 1.00 87.06 84 PHE A O 1
ATOM 696 N N . ASN A 1 85 ? 23.116 -3.570 -5.612 1.00 84.62 85 ASN A N 1
ATOM 697 C CA . ASN A 1 85 ? 23.712 -2.254 -5.421 1.00 84.62 85 ASN A CA 1
ATOM 698 C C . ASN A 1 85 ? 24.252 -2.099 -3.996 1.00 84.62 85 ASN A C 1
ATOM 700 O O . ASN A 1 85 ? 23.501 -2.095 -3.023 1.00 84.62 85 ASN A O 1
ATOM 704 N N . GLU A 1 86 ? 25.567 -1.891 -3.875 1.00 84.12 86 GLU A N 1
ATOM 705 C CA . GLU A 1 86 ? 26.235 -1.668 -2.579 1.00 84.12 86 GLU A CA 1
ATOM 706 C C . GLU A 1 86 ? 25.726 -0.411 -1.856 1.00 84.12 86 GLU A C 1
ATOM 708 O O . GLU A 1 86 ? 25.770 -0.321 -0.629 1.00 84.12 86 GLU A O 1
ATOM 713 N N . LYS A 1 87 ? 25.247 0.576 -2.620 1.00 88.00 87 LYS A N 1
ATOM 714 C CA . LYS A 1 87 ? 24.635 1.801 -2.104 1.00 88.00 87 LYS A CA 1
ATOM 715 C C . LYS A 1 87 ? 23.162 1.795 -2.466 1.00 88.00 87 LYS A C 1
ATOM 717 O O . LYS A 1 87 ? 22.800 2.225 -3.558 1.00 88.00 87 LYS A O 1
ATOM 722 N N . GLN A 1 88 ? 22.339 1.311 -1.545 1.00 88.69 88 GLN A N 1
ATOM 723 C CA . GLN A 1 88 ? 20.898 1.273 -1.743 1.00 88.69 88 GLN A CA 1
ATOM 724 C C . GLN A 1 88 ? 20.339 2.683 -1.940 1.00 88.69 88 GLN A C 1
ATOM 726 O O . GLN A 1 88 ? 20.701 3.622 -1.223 1.00 88.69 88 GLN A O 1
ATOM 731 N N . GLN A 1 89 ? 19.457 2.828 -2.921 1.00 91.31 89 GLN A N 1
ATOM 732 C CA . GLN A 1 89 ? 18.723 4.056 -3.176 1.00 91.31 89 GLN A CA 1
ATOM 733 C C . GLN A 1 89 ? 17.254 3.712 -3.361 1.00 91.31 89 GLN A C 1
ATOM 735 O O . GLN A 1 89 ? 16.897 2.888 -4.201 1.00 91.31 89 GLN A O 1
ATOM 740 N N . HIS A 1 90 ? 16.412 4.381 -2.583 1.00 93.69 90 HIS A N 1
ATOM 741 C CA . HIS A 1 90 ? 14.976 4.164 -2.608 1.00 93.69 90 HIS A CA 1
ATOM 742 C C . HIS A 1 90 ? 14.269 5.392 -3.156 1.00 93.69 90 HIS A C 1
ATOM 744 O O . HIS A 1 90 ? 14.535 6.526 -2.743 1.00 93.69 90 HIS A O 1
ATOM 750 N N . ILE A 1 91 ? 13.328 5.166 -4.062 1.00 96.25 91 ILE A N 1
ATOM 751 C CA . ILE A 1 91 ? 12.413 6.204 -4.528 1.00 96.25 91 ILE A CA 1
ATOM 752 C C . ILE A 1 91 ? 11.126 6.045 -3.731 1.00 96.25 91 ILE A C 1
ATOM 754 O O . ILE A 1 91 ? 10.531 4.978 -3.742 1.00 96.25 91 ILE A O 1
ATOM 758 N N . ASN A 1 92 ? 10.658 7.090 -3.046 1.00 97.44 92 ASN A N 1
ATOM 759 C CA . ASN A 1 92 ? 9.335 7.025 -2.418 1.00 97.44 92 ASN A CA 1
ATOM 760 C C . ASN A 1 92 ? 8.229 6.968 -3.490 1.00 97.44 92 ASN A C 1
ATOM 762 O O . ASN A 1 92 ? 8.370 7.556 -4.569 1.00 97.44 92 ASN A O 1
ATOM 766 N N . TYR A 1 93 ? 7.105 6.323 -3.174 1.00 98.44 93 TYR A N 1
ATOM 767 C CA . TYR A 1 93 ? 6.047 6.074 -4.153 1.00 98.44 93 TYR A CA 1
ATOM 768 C C . TYR A 1 93 ? 5.507 7.356 -4.796 1.00 98.44 93 TYR A C 1
ATOM 770 O O . TYR A 1 93 ? 5.308 7.413 -6.007 1.00 98.44 93 TYR A O 1
ATOM 778 N N . LYS A 1 94 ? 5.350 8.438 -4.024 1.00 98.12 94 LYS A N 1
ATOM 779 C CA . LYS A 1 94 ? 4.896 9.726 -4.562 1.00 98.12 94 LYS A CA 1
ATOM 780 C C . LYS A 1 94 ? 5.816 10.233 -5.675 1.00 98.12 94 LYS A C 1
ATOM 782 O O . LYS A 1 94 ? 5.323 10.555 -6.754 1.00 98.12 94 LYS A O 1
ATOM 787 N N . SER A 1 95 ? 7.129 10.263 -5.462 1.00 98.00 95 SER A N 1
ATOM 788 C CA . SER A 1 95 ? 8.083 10.651 -6.508 1.00 98.00 95 SER A CA 1
ATOM 789 C C . SER A 1 95 ? 8.023 9.711 -7.717 1.00 98.00 95 SER A C 1
ATOM 791 O O . SER A 1 95 ? 8.079 10.174 -8.857 1.00 98.00 95 SER A O 1
ATOM 793 N N . TYR A 1 96 ? 7.832 8.409 -7.488 1.00 98.25 96 TYR A N 1
ATOM 794 C CA . TYR A 1 96 ? 7.665 7.432 -8.563 1.00 98.25 96 TYR A CA 1
ATOM 795 C C . TYR A 1 96 ? 6.419 7.709 -9.422 1.00 98.25 96 TYR A C 1
ATOM 797 O O . TYR A 1 96 ? 6.501 7.702 -10.655 1.00 98.25 96 TYR A O 1
ATOM 805 N N . THR A 1 97 ? 5.282 8.051 -8.799 1.00 98.06 97 THR A N 1
ATOM 806 C CA . THR A 1 97 ? 4.055 8.460 -9.516 1.00 98.06 97 THR A CA 1
ATOM 807 C C . THR A 1 97 ? 4.225 9.758 -10.311 1.00 98.06 97 THR A C 1
ATOM 809 O O . THR A 1 97 ? 3.484 10.000 -11.259 1.00 98.06 97 THR A O 1
ATOM 812 N N . MET A 1 98 ? 5.225 10.577 -9.966 1.00 97.19 98 MET A N 1
ATOM 813 C CA . MET A 1 98 ? 5.595 11.794 -10.699 1.00 97.19 98 MET A CA 1
ATOM 814 C C . MET A 1 98 ? 6.623 11.546 -11.815 1.00 97.19 98 MET A C 1
ATOM 816 O O . MET A 1 98 ? 7.024 12.491 -12.490 1.00 97.19 98 MET A O 1
ATOM 820 N N . GLY A 1 99 ? 7.041 10.295 -12.026 1.00 96.75 99 GLY A N 1
ATOM 821 C CA . GLY A 1 99 ? 7.940 9.907 -13.113 1.00 96.75 99 GLY A CA 1
ATOM 822 C C . GLY A 1 99 ? 9.413 9.768 -12.729 1.00 96.75 99 GLY A C 1
ATOM 823 O O . GLY A 1 99 ? 10.213 9.497 -13.617 1.00 96.75 99 GLY A O 1
ATOM 824 N N . LEU A 1 100 ? 9.786 9.914 -11.449 1.00 96.62 100 LEU A N 1
ATOM 825 C CA . LEU A 1 100 ? 11.159 9.638 -11.013 1.00 96.62 100 LEU A CA 1
ATOM 826 C C . LEU A 1 100 ? 11.459 8.134 -11.130 1.00 96.62 100 LEU A C 1
ATOM 828 O O . LEU A 1 100 ? 10.648 7.309 -10.701 1.00 96.62 100 LEU A O 1
ATOM 832 N N . ARG A 1 101 ? 12.610 7.782 -11.701 1.00 95.19 101 ARG A N 1
ATOM 833 C CA . ARG A 1 101 ? 13.109 6.409 -11.875 1.00 95.19 101 ARG A CA 1
ATOM 834 C C . ARG A 1 101 ? 14.567 6.292 -11.440 1.00 95.19 101 ARG A C 1
ATOM 836 O O . ARG A 1 101 ? 15.275 7.300 -11.372 1.00 95.19 101 ARG A O 1
ATOM 843 N N . HIS A 1 102 ? 15.016 5.080 -11.118 1.00 91.38 102 HIS A N 1
ATOM 844 C CA . HIS A 1 102 ? 16.343 4.863 -10.537 1.00 91.38 102 HIS A CA 1
ATOM 845 C C . HIS A 1 102 ? 17.490 5.237 -11.484 1.00 91.38 102 HIS A C 1
ATOM 847 O O . HIS A 1 102 ? 18.528 5.702 -11.019 1.00 91.38 102 HIS A O 1
ATOM 853 N N . GLU A 1 103 ? 17.303 5.168 -12.807 1.00 88.50 103 GLU A N 1
ATOM 854 C CA . GLU A 1 103 ? 18.315 5.599 -13.786 1.00 88.50 103 GLU A CA 1
ATOM 855 C C . GLU A 1 103 ? 18.666 7.088 -13.646 1.00 88.50 103 GLU A C 1
ATOM 857 O O . GLU A 1 103 ? 19.770 7.512 -13.991 1.00 88.50 103 GLU A O 1
ATOM 862 N N . GLN A 1 104 ? 17.746 7.891 -13.105 1.00 89.12 104 GLN A N 1
ATOM 863 C CA . GLN A 1 104 ? 17.938 9.325 -12.901 1.00 89.12 104 GLN A CA 1
ATOM 864 C C . GLN A 1 104 ? 18.738 9.641 -11.628 1.00 89.12 104 GLN A C 1
ATOM 866 O O . GLN A 1 104 ? 19.211 10.765 -11.480 1.00 89.12 104 GLN A O 1
ATOM 871 N N . LEU A 1 105 ? 18.929 8.672 -10.724 1.00 83.75 105 LEU A N 1
ATOM 872 C CA . LEU A 1 105 ? 19.676 8.863 -9.475 1.00 83.75 105 LEU A CA 1
ATOM 873 C C . LEU A 1 105 ? 21.200 8.856 -9.691 1.00 83.75 105 LEU A C 1
ATOM 875 O O . LEU A 1 105 ? 21.939 9.472 -8.922 1.00 83.75 105 LEU A O 1
ATOM 879 N N . ASN A 1 106 ? 21.672 8.218 -10.767 1.00 69.19 106 ASN A N 1
ATOM 880 C CA . ASN A 1 106 ? 23.098 8.085 -11.085 1.00 69.19 106 ASN A CA 1
ATOM 881 C C . ASN A 1 106 ? 23.726 9.350 -11.703 1.00 69.19 106 ASN A C 1
ATOM 883 O O . ASN A 1 106 ? 24.946 9.505 -11.671 1.00 69.19 106 ASN A O 1
ATOM 887 N N . ASN A 1 107 ? 22.922 10.287 -12.217 1.00 55.22 107 ASN A N 1
ATOM 888 C CA . ASN A 1 107 ? 23.431 11.494 -12.886 1.00 55.22 107 ASN A CA 1
ATOM 889 C C . ASN A 1 107 ? 23.819 12.631 -11.925 1.00 55.22 107 ASN A C 1
ATOM 891 O O . ASN A 1 107 ? 24.537 13.543 -12.319 1.00 55.22 107 ASN A O 1
ATOM 895 N N . SER A 1 108 ? 23.418 12.563 -10.656 1.00 52.00 108 SER A N 1
ATOM 896 C CA . SER A 1 108 ? 23.652 13.635 -9.675 1.00 52.00 108 SER A CA 1
ATOM 897 C C . SER A 1 108 ? 25.033 13.585 -9.005 1.00 52.00 108 SER A C 1
ATOM 899 O O . SER A 1 108 ? 25.342 14.433 -8.173 1.00 52.00 108 SER A O 1
ATOM 901 N N . SER A 1 109 ? 25.860 12.579 -9.321 1.00 48.91 109 SER A N 1
ATOM 902 C CA . SER A 1 109 ? 27.182 12.380 -8.698 1.00 48.91 109 SER A CA 1
ATOM 903 C C . SER A 1 109 ? 28.363 12.887 -9.539 1.00 48.91 109 SER A C 1
ATOM 905 O O . SER A 1 109 ? 29.492 12.849 -9.056 1.00 48.91 109 SER A O 1
ATOM 907 N N . ASN A 1 110 ? 28.121 13.367 -10.767 1.00 44.16 110 ASN A N 1
ATOM 908 C CA . ASN A 1 110 ? 29.168 13.837 -11.690 1.00 44.16 110 ASN A CA 1
ATOM 909 C C . ASN A 1 110 ? 29.264 15.367 -11.821 1.00 44.16 110 ASN A C 1
ATOM 911 O O . ASN A 1 110 ? 30.057 15.854 -12.622 1.00 44.16 110 ASN A O 1
ATOM 915 N N . GLU A 1 111 ? 28.518 16.129 -11.023 1.00 42.38 111 GLU A N 1
ATOM 916 C CA . GLU A 1 111 ? 28.707 17.578 -10.898 1.00 42.38 111 GLU A CA 1
ATOM 917 C C . GLU A 1 111 ? 29.484 17.877 -9.606 1.00 42.38 111 GLU A C 1
ATOM 919 O O . GLU A 1 111 ? 28.913 18.081 -8.534 1.00 42.38 111 GLU A O 1
ATOM 924 N N . LYS A 1 112 ? 30.817 17.846 -9.706 1.00 38.31 112 LYS A N 1
ATOM 925 C CA . LYS A 1 112 ? 31.742 18.487 -8.765 1.00 38.31 112 LYS A CA 1
ATOM 926 C C . LYS A 1 112 ? 32.664 19.425 -9.522 1.00 38.31 112 LYS A C 1
ATOM 928 O O . LYS A 1 112 ? 33.137 19.010 -10.602 1.00 38.31 112 LYS A O 1
#

pLDDT: mean 92.55, std 12.91, range [38.31, 98.88]

Secondary structure (DSSP, 8-state):
---PPPHHHHHHHHHHHHHHHHHHHHHHHT--EEEEGGG-TTSEEEETTTEEEEHHHHHHHHHTTPPTTHHHHHHHHHHHHHSS-SS-----HHHHHTT--GGGTGGGGS--

Radius of gyration: 17.45 Å; chains: 1; bounding box: 51×34×38 Å

Foldseek 3Di:
DDPDDDPVVVVVVQLVVLVVLVVVLCVQQVWDWPADVVNDRQQWTDTPNPDIDHSVLSCVCVVVVPHHCQSVVLVVLLCVVQVPDPDRDHDPSVVVSVPDDPVVVVVVPPDD

Sequence (112 aa):
MAKTVKLQELNRQYEFVCNEWVQKFCNKQQIDFDGWIGDEVGGIASFACQYFFNLSDIILDLNTKQPKGLILNWQSEDVDFNMFNEKQQHINYKSYTMGLRHEQLNNSSNEK